Protein AF-A0A7Y1SYT2-F1 (afdb_monomer_lite)

pLDDT: mean 92.44, std 11.24, range [44.97, 98.44]

Radius of gyration: 17.8 Å; chains: 1; bounding box: 46×27×40 Å

Secondary structure (DSSP, 8-state):
-HHHHT--S-----TTSPP--S------HHHHHTT----S-HHHHHHHHHHHHHHHHHHHH--

Structure (mmCIF, N/CA/C/O backbone):
data_AF-A0A7Y1SYT2-F1
#
_entry.id   AF-A0A7Y1SYT2-F1
#
loop_
_atom_site.group_PDB
_atom_site.id
_atom_site.type_symbol
_atom_site.label_atom_id
_atom_site.label_alt_id
_atom_site.label_comp_id
_atom_site.label_asym_id
_atom_site.label_entity_id
_atom_site.label_seq_id
_atom_site.pdbx_PDB_ins_code
_atom_site.Cartn_x
_atom_site.Cartn_y
_atom_site.Cartn_z
_atom_site.occupancy
_atom_site.B_iso_or_equiv
_atom_site.auth_seq_id
_atom_site.auth_comp_id
_atom_site.auth_asym_id
_atom_site.auth_atom_id
_atom_site.pdbx_PDB_model_num
ATOM 1 N N . ILE A 1 1 ? 2.411 2.259 -8.208 1.00 90.69 1 ILE A N 1
ATOM 2 C CA . ILE A 1 1 ? 3.723 1.548 -8.218 1.00 90.69 1 ILE A CA 1
ATOM 3 C C . ILE A 1 1 ? 4.636 1.966 -9.369 1.00 90.69 1 ILE A C 1
ATOM 5 O O . ILE A 1 1 ? 5.708 2.446 -9.044 1.00 90.69 1 ILE A O 1
ATOM 9 N N . LYS A 1 2 ? 4.276 1.819 -10.663 1.00 94.62 2 LYS A N 1
ATOM 10 C CA . LYS A 1 2 ? 5.186 2.152 -11.793 1.00 94.62 2 LYS A CA 1
ATOM 11 C C . LYS A 1 2 ? 5.892 3.499 -11.633 1.00 94.62 2 LYS A C 1
ATOM 13 O O . LYS A 1 2 ? 7.108 3.562 -11.725 1.00 94.62 2 LYS A O 1
ATOM 18 N N . GLU A 1 3 ? 5.106 4.533 -11.350 1.00 94.06 3 GLU A N 1
ATOM 19 C CA . GLU A 1 3 ? 5.584 5.894 -11.114 1.00 94.06 3 GLU A CA 1
ATOM 20 C C . GLU A 1 3 ? 6.548 5.974 -9.925 1.00 94.06 3 GLU A C 1
ATOM 22 O O . GLU A 1 3 ? 7.630 6.529 -10.055 1.00 94.06 3 GLU A O 1
ATOM 27 N N . ILE A 1 4 ? 6.203 5.334 -8.801 1.00 94.44 4 ILE A N 1
ATOM 28 C CA . ILE A 1 4 ? 7.020 5.312 -7.576 1.00 94.44 4 ILE A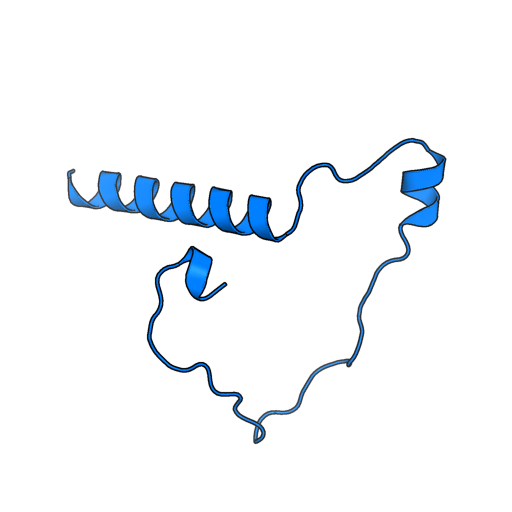 CA 1
ATOM 29 C C . ILE A 1 4 ? 8.422 4.743 -7.839 1.00 94.44 4 ILE A C 1
ATOM 31 O O . ILE A 1 4 ? 9.392 5.240 -7.278 1.00 94.44 4 ILE A O 1
ATOM 35 N N . ILE A 1 5 ? 8.532 3.717 -8.687 1.00 93.88 5 ILE A N 1
ATOM 36 C CA . ILE A 1 5 ? 9.810 3.049 -8.978 1.00 93.88 5 ILE A CA 1
ATOM 37 C C . ILE A 1 5 ? 10.478 3.522 -10.279 1.00 93.88 5 ILE A C 1
ATOM 39 O O . ILE A 1 5 ? 11.540 3.018 -10.629 1.00 93.88 5 ILE A O 1
ATOM 43 N N . GLY A 1 6 ? 9.865 4.451 -11.022 1.00 93.94 6 GLY A N 1
ATOM 44 C CA . GLY A 1 6 ? 10.371 4.919 -12.319 1.00 93.94 6 GLY A CA 1
ATOM 45 C C . GLY A 1 6 ? 10.311 3.881 -13.453 1.00 93.94 6 GLY A C 1
ATOM 46 O O . GLY A 1 6 ? 11.052 3.987 -14.426 1.00 93.94 6 GLY A O 1
ATOM 47 N N . TYR A 1 7 ? 9.449 2.862 -13.356 1.00 95.88 7 TYR A N 1
ATOM 48 C CA . TYR A 1 7 ? 9.358 1.799 -14.364 1.00 95.88 7 TYR A CA 1
ATOM 49 C C . TYR A 1 7 ? 8.515 2.223 -15.573 1.00 95.88 7 TYR A C 1
ATOM 51 O O . TYR A 1 7 ? 7.309 2.464 -15.459 1.00 95.88 7 TYR A O 1
ATOM 59 N N . THR A 1 8 ? 9.128 2.243 -16.757 1.00 97.62 8 THR A N 1
ATOM 60 C CA . THR A 1 8 ? 8.493 2.684 -18.012 1.00 97.62 8 THR A CA 1
ATOM 61 C C . THR A 1 8 ? 7.858 1.549 -18.826 1.00 97.62 8 THR A C 1
ATOM 63 O O . THR A 1 8 ? 6.989 1.815 -19.654 1.00 97.62 8 THR A O 1
ATOM 66 N N . GLY A 1 9 ? 8.206 0.284 -18.559 1.00 96.56 9 GLY A N 1
ATOM 67 C CA . GLY A 1 9 ? 7.691 -0.887 -19.287 1.00 96.56 9 GLY A CA 1
ATOM 68 C C . GLY A 1 9 ? 6.224 -1.240 -18.992 1.00 96.56 9 GLY A C 1
ATOM 69 O O . GLY A 1 9 ? 5.503 -0.498 -18.328 1.00 96.56 9 GLY A O 1
ATOM 70 N N . ARG A 1 10 ? 5.728 -2.384 -19.481 1.00 96.62 10 ARG A N 1
ATOM 71 C CA . ARG A 1 10 ? 4.316 -2.792 -19.322 1.00 96.62 10 ARG A CA 1
ATOM 72 C C . ARG A 1 10 ? 4.173 -3.918 -18.297 1.00 96.62 10 ARG A C 1
ATOM 74 O O . ARG A 1 10 ? 4.854 -4.929 -18.399 1.00 96.62 10 ARG A O 1
ATOM 81 N N . PHE A 1 11 ? 3.239 -3.772 -17.356 1.00 94.88 11 PHE A N 1
ATOM 82 C CA . PHE A 1 11 ? 2.803 -4.893 -16.522 1.00 94.88 11 PHE A CA 1
ATOM 83 C C . PHE A 1 11 ? 1.821 -5.769 -17.294 1.00 94.88 11 PHE A C 1
ATOM 85 O O . PHE A 1 11 ? 0.924 -5.259 -17.964 1.00 94.88 11 PHE A O 1
ATOM 92 N N . THR A 1 12 ? 2.001 -7.082 -17.202 1.00 96.19 12 THR A N 1
ATOM 93 C CA . THR A 1 12 ? 1.123 -8.067 -17.833 1.00 96.19 12 THR A CA 1
ATOM 94 C C . THR A 1 12 ? 0.656 -9.058 -16.780 1.00 96.19 12 THR A C 1
ATOM 96 O O . THR A 1 12 ? 1.418 -9.436 -15.891 1.00 96.19 12 THR A O 1
ATOM 99 N N . TYR A 1 13 ? -0.614 -9.445 -16.862 1.00 95.38 13 TYR A N 1
ATOM 100 C CA . TYR A 1 13 ? -1.189 -10.479 -16.013 1.00 95.38 13 TYR A CA 1
ATOM 101 C C . TYR A 1 13 ? -1.164 -11.799 -16.773 1.00 95.38 13 TYR A C 1
ATOM 103 O O . TYR A 1 13 ? -1.607 -11.866 -17.919 1.00 95.38 13 TYR A O 1
ATOM 111 N N . ASN A 1 14 ? -0.650 -12.849 -16.137 1.00 96.88 14 ASN A N 1
ATOM 112 C CA . ASN A 1 14 ? -0.708 -14.191 -16.694 1.00 96.88 14 ASN A CA 1
ATOM 113 C C . ASN A 1 14 ? -1.995 -14.889 -16.235 1.00 96.88 14 ASN A C 1
ATOM 115 O O . ASN A 1 14 ? -2.021 -15.511 -15.176 1.00 96.88 14 ASN A O 1
ATOM 119 N N . THR A 1 15 ? -3.036 -14.821 -17.062 1.00 96.38 15 THR A N 1
ATOM 120 C CA . THR A 1 15 ? -4.364 -15.390 -16.778 1.00 96.38 15 THR A CA 1
ATOM 121 C C . THR A 1 15 ? -4.425 -16.918 -16.859 1.00 96.38 15 THR A C 1
ATOM 123 O O . THR A 1 15 ? -5.451 -17.506 -16.537 1.00 96.38 15 THR A O 1
ATOM 126 N N . THR A 1 16 ? -3.338 -17.592 -17.259 1.00 97.69 16 THR A N 1
ATOM 127 C CA . THR A 1 16 ? -3.257 -19.067 -17.215 1.00 97.69 16 THR A CA 1
ATOM 128 C C . THR A 1 16 ? -3.066 -19.605 -15.796 1.00 97.69 16 THR A C 1
ATOM 130 O O . THR A 1 16 ? -3.148 -20.813 -15.574 1.00 97.69 16 THR A O 1
ATOM 133 N N . LYS A 1 17 ? -2.755 -18.729 -14.834 1.00 96.56 17 LYS A N 1
ATOM 134 C CA . LYS A 1 17 ? -2.555 -19.084 -13.430 1.00 96.56 17 LYS A CA 1
ATOM 135 C C . LYS A 1 17 ? -3.824 -18.771 -12.638 1.00 96.56 17 LYS A C 1
ATOM 137 O O . LYS A 1 17 ? -4.432 -17.734 -12.889 1.00 96.56 17 LYS A O 1
ATOM 142 N N . PRO A 1 18 ? -4.235 -19.655 -11.712 1.00 95.69 18 PRO A N 1
ATOM 143 C CA . PRO A 1 18 ? -5.432 -19.424 -10.923 1.00 95.69 18 PRO A CA 1
ATOM 144 C C . PRO A 1 18 ? -5.219 -18.246 -9.973 1.00 95.69 18 PRO A C 1
ATOM 146 O O . PRO A 1 18 ? -4.173 -18.140 -9.326 1.00 95.69 18 PRO A O 1
ATOM 149 N N . ASP A 1 19 ? -6.237 -17.403 -9.858 1.00 96.12 19 ASP A N 1
ATOM 150 C CA . ASP A 1 19 ? -6.303 -16.396 -8.810 1.00 96.12 19 ASP A CA 1
ATOM 151 C C . ASP A 1 19 ? -6.687 -17.037 -7.469 1.00 96.12 19 ASP A C 1
ATOM 153 O O . ASP A 1 19 ? -7.350 -18.075 -7.400 1.00 96.12 19 ASP A O 1
ATOM 157 N N . GLY A 1 20 ? -6.261 -16.404 -6.376 1.00 94.69 20 GLY A N 1
ATOM 158 C CA . GLY A 1 20 ? -6.717 -16.751 -5.033 1.00 94.69 20 GLY A CA 1
ATOM 159 C C . GLY A 1 20 ? -8.118 -16.206 -4.734 1.00 94.69 20 GLY A C 1
ATOM 160 O O . GLY A 1 20 ? -8.885 -15.828 -5.616 1.00 94.69 20 GLY A O 1
ATOM 161 N N . THR A 1 21 ? -8.465 -16.113 -3.450 1.00 94.75 21 THR A N 1
ATOM 162 C CA . THR A 1 21 ? -9.716 -15.468 -3.026 1.00 94.75 21 THR A CA 1
ATOM 163 C C . THR A 1 21 ? -9.765 -14.005 -3.486 1.00 94.75 21 THR A C 1
ATOM 165 O O . THR A 1 21 ? -8.879 -13.225 -3.145 1.00 94.75 21 THR A O 1
ATOM 168 N N . LEU A 1 22 ? -10.845 -13.617 -4.177 1.00 93.75 22 LEU A N 1
ATOM 169 C CA . LEU A 1 22 ? -11.022 -12.282 -4.774 1.00 93.75 22 LEU A CA 1
ATOM 170 C C . LEU A 1 22 ? -10.873 -11.119 -3.782 1.00 93.75 22 LEU A C 1
ATOM 172 O O . LEU A 1 22 ? -10.423 -10.036 -4.148 1.00 93.75 22 LEU A O 1
ATOM 176 N N . ARG A 1 23 ? -11.277 -11.318 -2.522 1.00 96.62 23 ARG A N 1
ATOM 177 C CA . ARG A 1 23 ? -11.220 -10.279 -1.492 1.00 96.62 23 ARG A CA 1
ATOM 178 C C . ARG A 1 23 ? -10.850 -10.871 -0.145 1.00 96.62 23 ARG A C 1
ATOM 180 O O . ARG A 1 23 ? -11.564 -11.713 0.392 1.00 96.62 23 ARG A O 1
ATOM 187 N N . LYS A 1 24 ? -9.764 -10.361 0.429 1.00 95.06 24 LYS A N 1
ATOM 188 C CA . LYS A 1 24 ? -9.308 -10.700 1.777 1.00 95.06 24 LYS A CA 1
ATOM 189 C C . LYS A 1 24 ? -8.990 -9.414 2.534 1.00 95.06 24 LYS A C 1
ATOM 191 O O . LYS A 1 24 ? -7.870 -8.922 2.484 1.00 95.06 24 LYS A O 1
ATOM 196 N N . LEU A 1 25 ? -10.005 -8.844 3.182 1.00 96.38 25 LEU A N 1
ATOM 197 C CA . LEU A 1 25 ? -9.891 -7.617 3.973 1.00 96.38 25 LEU A CA 1
ATOM 198 C C . LEU A 1 25 ? -10.298 -7.886 5.420 1.00 96.38 25 LEU A C 1
ATOM 200 O O . LEU A 1 25 ? -11.273 -8.593 5.669 1.00 96.38 25 LEU A O 1
ATOM 204 N N . THR A 1 26 ? -9.578 -7.278 6.357 1.00 96.44 26 THR A N 1
ATOM 205 C CA . THR A 1 26 ? -9.890 -7.342 7.788 1.00 96.44 26 THR A CA 1
ATOM 206 C C . THR A 1 26 ? -10.752 -6.148 8.183 1.00 96.44 26 THR A C 1
ATOM 208 O O . THR A 1 26 ? -10.463 -5.016 7.799 1.00 96.44 26 THR A O 1
ATOM 211 N N . ASN A 1 27 ? -11.800 -6.386 8.973 1.00 97.38 27 ASN A N 1
ATOM 212 C CA . ASN A 1 27 ? -12.580 -5.308 9.573 1.00 97.38 27 ASN A CA 1
ATOM 213 C C . ASN A 1 27 ? -11.764 -4.636 10.694 1.00 97.38 27 ASN A C 1
ATOM 215 O O . ASN A 1 27 ? -11.362 -5.297 11.650 1.00 97.38 27 ASN A O 1
ATOM 219 N N . VAL A 1 28 ? -11.541 -3.324 10.579 1.00 97.25 28 VAL A N 1
ATOM 220 C CA . VAL A 1 28 ? -10.753 -2.525 11.533 1.00 97.25 28 VAL A CA 1
ATOM 221 C C . VAL A 1 28 ? -11.599 -1.659 12.473 1.00 97.25 28 VAL A C 1
ATOM 223 O O . VAL A 1 28 ? -11.038 -0.927 13.284 1.00 97.25 28 VAL A O 1
ATOM 226 N N . SER A 1 29 ? -12.933 -1.764 12.440 1.00 98.06 29 SER A N 1
ATOM 227 C CA . SER A 1 29 ? -13.843 -0.913 13.223 1.00 98.06 29 SER A CA 1
ATOM 228 C C . SER A 1 29 ? -13.541 -0.919 14.721 1.00 98.06 29 SER A C 1
ATOM 230 O O . SER A 1 29 ? -13.658 0.119 15.360 1.00 98.06 29 SER A O 1
ATOM 232 N N . LYS A 1 30 ? -13.103 -2.054 15.287 1.00 98.06 30 LYS A N 1
ATOM 233 C CA . LYS A 1 30 ? -12.716 -2.133 16.705 1.00 98.06 30 LYS A CA 1
ATOM 234 C C . LYS A 1 30 ? -11.488 -1.275 17.022 1.00 98.06 30 LYS A C 1
ATOM 236 O O . LYS A 1 30 ? -11.475 -0.614 18.049 1.00 98.06 30 LYS A O 1
ATOM 241 N N . LEU A 1 31 ? -10.474 -1.280 16.154 1.00 98.25 31 LEU A N 1
ATOM 242 C CA . LEU A 1 31 ? -9.272 -0.459 16.339 1.00 98.25 31 LEU A CA 1
ATOM 243 C C . LEU A 1 31 ? -9.617 1.027 16.224 1.00 98.25 31 LEU A C 1
ATOM 245 O O . LEU A 1 31 ? -9.236 1.811 17.088 1.00 98.25 31 LEU A O 1
ATOM 249 N N . THR A 1 32 ? -10.417 1.387 15.220 1.00 97.94 32 THR A N 1
ATOM 250 C CA . THR A 1 32 ? -10.892 2.762 15.025 1.00 97.94 32 THR A CA 1
ATOM 251 C C . THR A 1 32 ? -11.736 3.254 16.200 1.00 97.94 32 THR A C 1
ATOM 253 O O . THR A 1 32 ? -11.539 4.373 16.660 1.00 97.94 32 THR A O 1
ATOM 256 N N . ALA A 1 33 ? -12.624 2.417 16.745 1.00 98.38 33 ALA A N 1
ATOM 257 C CA . ALA A 1 33 ? -13.427 2.756 17.923 1.00 98.38 33 ALA A CA 1
ATOM 258 C C . ALA A 1 33 ? -12.581 2.971 19.191 1.00 98.38 33 ALA A C 1
ATOM 260 O O . ALA A 1 33 ? -12.980 3.725 20.071 1.00 98.38 33 ALA A O 1
ATOM 261 N N . LEU A 1 34 ? -11.409 2.336 19.275 1.00 98.44 34 LEU A N 1
ATOM 262 C CA . LEU A 1 34 ? -10.431 2.546 20.347 1.00 98.44 34 LEU A CA 1
ATOM 263 C C . LEU A 1 34 ? -9.527 3.770 20.104 1.00 98.44 34 LEU A C 1
ATOM 265 O O . LEU A 1 34 ? -8.585 3.989 20.860 1.00 98.44 34 LEU A O 1
ATOM 269 N N . GLY A 1 35 ? -9.795 4.560 19.060 1.00 98.19 35 GLY A N 1
ATOM 270 C CA . GLY A 1 35 ? -9.040 5.766 18.721 1.00 98.19 35 GLY A CA 1
ATOM 271 C C . GLY A 1 35 ? -7.774 5.515 17.901 1.00 98.19 35 GLY A C 1
ATOM 272 O O . GLY A 1 35 ? -7.032 6.456 17.638 1.00 98.19 35 GLY A O 1
ATOM 273 N N . TRP A 1 36 ? -7.510 4.276 17.475 1.00 98.00 36 TRP A N 1
ATOM 274 C CA . TRP A 1 36 ? -6.366 3.979 16.618 1.00 98.00 36 TRP A CA 1
ATOM 275 C C . TRP A 1 36 ? -6.707 4.187 15.139 1.00 98.00 36 TRP A C 1
ATOM 277 O O . TRP A 1 36 ? -7.708 3.669 14.635 1.00 98.00 36 TRP A O 1
ATOM 287 N N . GLN A 1 37 ? -5.829 4.880 14.418 1.00 97.19 37 GLN A N 1
ATOM 288 C CA . GLN A 1 37 ? -5.939 5.089 12.979 1.00 97.19 37 GLN A CA 1
ATOM 289 C C . GLN A 1 37 ? -4.576 4.894 12.311 1.00 97.19 37 GLN A C 1
ATOM 291 O O . GLN A 1 37 ? -3.552 5.327 12.826 1.00 97.19 37 GLN A O 1
ATOM 296 N N . ALA A 1 38 ? -4.563 4.239 11.148 1.00 96.75 38 ALA A N 1
ATOM 297 C CA . ALA A 1 38 ? -3.355 4.132 10.342 1.00 96.75 38 ALA A CA 1
ATOM 298 C C . ALA A 1 38 ? -2.997 5.505 9.752 1.00 96.75 38 ALA A C 1
ATOM 300 O O . ALA A 1 38 ? -3.798 6.097 9.031 1.00 96.75 38 ALA A O 1
ATOM 301 N N . GLU A 1 39 ? -1.790 5.983 10.042 1.00 97.12 39 GLU A N 1
ATOM 302 C CA . GLU A 1 39 ? -1.304 7.289 9.574 1.00 97.12 39 GLU A CA 1
ATOM 303 C C . GLU A 1 39 ? -0.641 7.203 8.193 1.00 97.12 39 GLU A C 1
ATOM 305 O O . GLU A 1 39 ? -0.737 8.119 7.379 1.00 97.12 39 GLU A O 1
ATOM 310 N N . THR A 1 40 ? 0.010 6.076 7.905 1.00 97.25 40 THR A N 1
ATOM 311 C CA . THR A 1 40 ? 0.748 5.866 6.658 1.00 97.25 40 THR A CA 1
ATOM 312 C C . THR A 1 40 ? -0.167 5.305 5.576 1.00 97.25 40 THR A C 1
ATOM 314 O O . THR A 1 40 ? -0.676 4.187 5.685 1.00 97.25 40 THR A O 1
ATOM 317 N N . THR A 1 41 ? -0.328 6.051 4.486 1.00 97.06 41 THR A N 1
ATOM 318 C CA . THR A 1 41 ? -1.013 5.564 3.279 1.00 97.06 41 THR A CA 1
ATOM 319 C C . THR A 1 41 ? -0.164 4.539 2.525 1.00 97.06 41 THR A C 1
ATOM 321 O O . THR A 1 41 ? 1.060 4.484 2.669 1.00 97.06 41 THR A O 1
ATOM 324 N N . LEU A 1 42 ? -0.801 3.747 1.658 1.00 95.50 42 LEU A N 1
ATOM 325 C CA . LEU A 1 42 ? -0.100 2.756 0.840 1.00 95.50 42 LEU A CA 1
ATOM 326 C C . LEU A 1 42 ? 1.006 3.394 -0.019 1.00 95.50 42 LEU A C 1
ATOM 328 O O . LEU A 1 42 ? 2.127 2.892 -0.046 1.00 95.50 42 LEU A O 1
ATOM 332 N N . ASP A 1 43 ? 0.724 4.522 -0.675 1.00 95.75 43 ASP A N 1
ATOM 333 C CA . ASP A 1 43 ? 1.703 5.203 -1.526 1.00 95.75 43 ASP A CA 1
ATOM 334 C C . ASP A 1 43 ? 2.893 5.750 -0.733 1.00 95.75 43 ASP A C 1
ATOM 336 O O . ASP A 1 43 ? 4.036 5.609 -1.173 1.00 95.75 43 ASP A O 1
ATOM 340 N N . GLN A 1 44 ? 2.651 6.338 0.446 1.00 96.94 44 GLN A N 1
ATOM 341 C CA . GLN A 1 44 ? 3.722 6.799 1.337 1.00 96.94 44 GLN A CA 1
ATOM 342 C C . GLN A 1 44 ? 4.593 5.631 1.802 1.00 96.94 44 GLN A C 1
ATOM 344 O O . GLN A 1 44 ? 5.819 5.709 1.715 1.00 96.94 44 GLN A O 1
ATOM 349 N N . GLY A 1 45 ? 3.966 4.534 2.236 1.00 97.06 45 GLY A N 1
ATOM 350 C CA . GLY A 1 45 ? 4.671 3.340 2.697 1.00 97.06 45 GLY A CA 1
ATOM 351 C C . GLY A 1 45 ? 5.538 2.711 1.605 1.00 97.06 45 GLY A C 1
ATOM 352 O O . GLY A 1 45 ? 6.712 2.427 1.841 1.00 97.06 45 GLY A O 1
ATOM 353 N N . ILE A 1 46 ? 5.001 2.555 0.389 1.00 97.06 46 ILE A N 1
ATOM 354 C CA . ILE A 1 46 ? 5.754 2.004 -0.749 1.00 97.06 46 ILE A CA 1
ATOM 355 C C . ILE A 1 46 ? 6.931 2.918 -1.117 1.00 97.06 46 ILE A C 1
ATOM 357 O O . ILE A 1 46 ? 8.035 2.415 -1.326 1.00 97.06 46 ILE A O 1
ATOM 361 N N . LYS A 1 47 ? 6.728 4.243 -1.176 1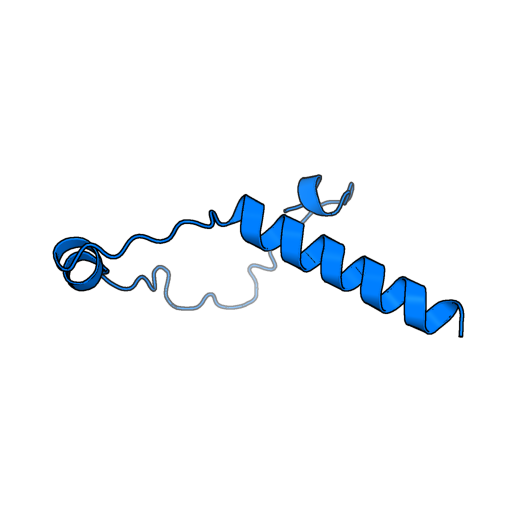.00 97.06 47 LYS A N 1
ATOM 362 C CA . LYS A 1 47 ? 7.800 5.214 -1.473 1.00 97.06 47 LYS A CA 1
ATOM 363 C C . LYS A 1 47 ? 8.93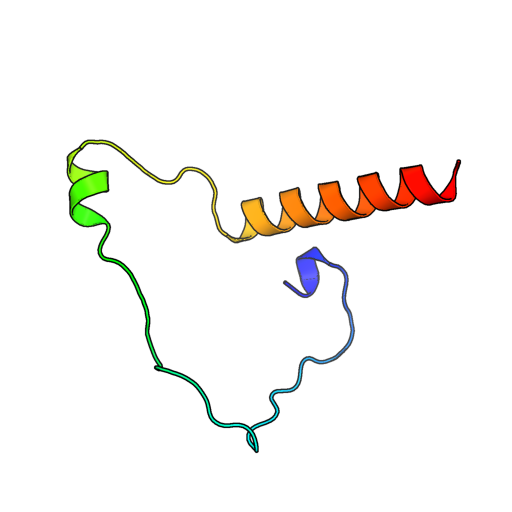3 5.133 -0.449 1.00 97.06 47 LYS A C 1
ATOM 365 O O . LYS A 1 47 ? 10.091 4.997 -0.837 1.00 97.06 47 LYS A O 1
ATOM 370 N N . ALA A 1 48 ? 8.597 5.169 0.841 1.00 96.62 48 ALA A N 1
ATOM 371 C CA . ALA A 1 48 ? 9.576 5.108 1.923 1.00 96.62 48 ALA A CA 1
ATOM 372 C C . ALA A 1 48 ? 10.383 3.800 1.889 1.00 96.62 48 ALA A C 1
ATOM 374 O O . ALA A 1 48 ? 11.612 3.827 1.965 1.00 96.62 48 ALA A O 1
ATOM 375 N N . LEU A 1 49 ? 9.704 2.664 1.702 1.00 96.69 49 LEU A N 1
ATOM 376 C CA . LEU A 1 49 ? 10.356 1.358 1.617 1.00 96.69 49 LEU A CA 1
ATOM 377 C C . LEU A 1 49 ? 11.271 1.249 0.391 1.00 96.69 49 LEU A C 1
ATOM 379 O O . LEU A 1 49 ? 12.388 0.742 0.497 1.00 96.69 49 LEU A O 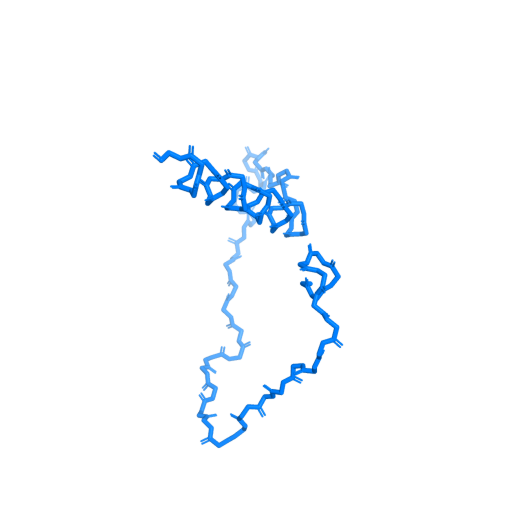1
ATOM 383 N N . TYR A 1 50 ? 10.815 1.733 -0.767 1.00 96.06 50 TYR A N 1
ATOM 384 C CA . TYR A 1 50 ? 11.610 1.715 -1.991 1.00 96.06 50 TYR A CA 1
ATOM 385 C C . TYR A 1 50 ? 12.873 2.575 -1.862 1.00 96.06 50 TYR A C 1
ATOM 387 O O . TYR A 1 50 ? 13.963 2.112 -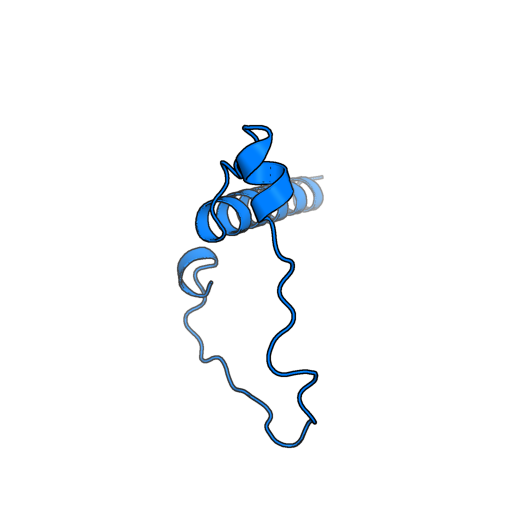2.201 1.00 96.06 50 TYR A O 1
ATOM 395 N N . HIS A 1 51 ? 12.753 3.787 -1.310 1.00 95.12 51 HIS A N 1
ATOM 396 C CA . HIS A 1 51 ? 13.905 4.651 -1.041 1.00 95.12 51 HIS A CA 1
ATOM 397 C C . HIS A 1 51 ? 14.913 3.977 -0.111 1.00 95.12 51 HIS A C 1
ATOM 399 O O . HIS A 1 51 ? 16.089 3.874 -0.463 1.00 95.12 51 HIS A O 1
ATOM 405 N N . TRP A 1 52 ? 14.445 3.441 1.022 1.00 96.31 52 TRP A N 1
ATOM 406 C CA . TRP A 1 52 ? 15.299 2.709 1.958 1.00 96.31 52 TRP A CA 1
ATOM 407 C C . TRP A 1 52 ? 16.044 1.554 1.275 1.00 96.31 52 TRP A C 1
ATOM 409 O O . TRP A 1 52 ? 17.250 1.387 1.471 1.00 96.31 52 TRP A O 1
ATOM 419 N N . TYR A 1 53 ? 15.352 0.776 0.436 1.00 95.31 53 TYR A N 1
ATOM 420 C CA . TYR A 1 53 ? 15.953 -0.350 -0.275 1.00 95.31 53 TYR A CA 1
ATOM 421 C C . TYR A 1 53 ? 17.084 0.114 -1.201 1.00 95.31 53 TYR A C 1
ATOM 423 O O . TYR A 1 53 ? 18.191 -0.422 -1.138 1.00 95.31 53 TYR A O 1
ATOM 431 N N . ILE A 1 54 ? 16.853 1.136 -2.025 1.00 94.25 54 ILE A N 1
ATOM 432 C CA . ILE A 1 54 ? 17.871 1.646 -2.954 1.00 94.25 54 ILE A CA 1
ATOM 433 C C . ILE A 1 54 ? 19.068 2.246 -2.206 1.00 94.25 54 ILE A C 1
ATOM 435 O O . ILE A 1 54 ? 20.214 2.010 -2.593 1.00 94.25 54 ILE A O 1
ATOM 439 N N . GLU A 1 55 ? 18.836 2.989 -1.125 1.00 94.38 55 GLU A N 1
ATOM 440 C CA . GLU A 1 55 ? 19.914 3.545 -0.298 1.00 94.38 55 GLU A CA 1
ATOM 441 C C . GLU A 1 55 ? 20.774 2.460 0.347 1.00 94.38 55 GLU A C 1
ATOM 443 O O . GLU A 1 55 ? 22.003 2.577 0.363 1.00 94.38 55 GLU A O 1
ATOM 448 N N . LYS A 1 56 ? 20.148 1.390 0.850 1.00 91.94 56 LYS A N 1
ATOM 449 C CA . LYS A 1 56 ? 20.872 0.253 1.419 1.00 91.94 56 LYS A CA 1
ATOM 450 C C . LYS A 1 56 ? 21.761 -0.423 0.372 1.00 91.94 56 LYS A C 1
ATOM 452 O O . LY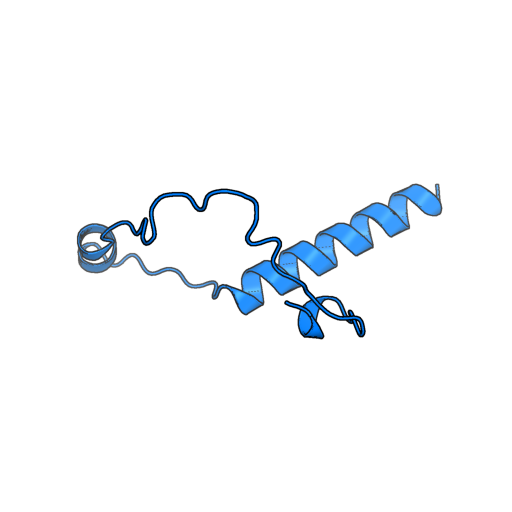S A 1 56 ? 22.943 -0.623 0.634 1.00 91.94 56 LYS A O 1
ATOM 457 N N . ASN A 1 57 ? 21.233 -0.695 -0.821 1.00 82.75 57 ASN A N 1
ATOM 458 C CA . ASN A 1 57 ? 21.995 -1.348 -1.892 1.00 82.75 57 ASN A CA 1
ATOM 459 C C . ASN A 1 57 ? 23.129 -0.460 -2.441 1.00 82.75 57 ASN A C 1
ATOM 461 O O . ASN A 1 57 ? 24.203 -0.961 -2.754 1.00 82.75 57 ASN A O 1
ATOM 465 N N . LYS A 1 58 ? 22.956 0.869 -2.497 1.00 75.94 58 LYS A N 1
ATOM 466 C CA . LYS A 1 58 ? 24.050 1.791 -2.867 1.00 75.94 58 LYS A CA 1
ATOM 467 C C . LYS A 1 58 ? 25.237 1.713 -1.899 1.00 75.94 58 LYS A C 1
ATOM 469 O O . LYS A 1 58 ? 26.378 1.831 -2.331 1.00 75.94 58 LYS A O 1
ATOM 474 N N . LYS A 1 59 ? 24.982 1.509 -0.603 1.00 64.44 59 LYS A N 1
ATOM 475 C CA . LYS A 1 59 ? 26.034 1.387 0.423 1.00 64.44 59 LYS A CA 1
ATOM 476 C C . LYS A 1 59 ? 26.787 0.055 0.368 1.00 64.44 59 LYS A C 1
ATOM 478 O O . LYS A 1 59 ? 27.919 0.006 0.835 1.00 64.44 59 LYS A O 1
ATOM 483 N N . GLU A 1 60 ? 26.182 -0.997 -0.181 1.00 59.72 60 GLU A N 1
ATOM 484 C CA . GLU A 1 60 ? 26.831 -2.305 -0.359 1.00 59.72 60 GLU A CA 1
ATOM 485 C C . GLU A 1 60 ? 27.738 -2.351 -1.597 1.00 59.72 60 GLU A C 1
ATOM 487 O O . GLU A 1 60 ? 28.715 -3.083 -1.589 1.00 59.72 60 GLU A O 1
ATOM 492 N N . VAL A 1 61 ? 27.468 -1.538 -2.625 1.00 57.94 61 VAL A N 1
ATOM 493 C CA . VAL A 1 61 ? 28.279 -1.483 -3.860 1.00 57.94 61 VAL A CA 1
ATOM 494 C C . VAL A 1 61 ? 29.507 -0.562 -3.736 1.00 57.94 61 VAL A C 1
ATOM 496 O O . VAL A 1 61 ? 30.447 -0.684 -4.512 1.00 57.94 61 VAL A O 1
ATOM 499 N N . ILE A 1 62 ? 29.504 0.377 -2.782 1.00 55.06 62 ILE A N 1
ATOM 500 C CA . ILE A 1 62 ? 30.599 1.350 -2.560 1.00 55.06 62 ILE A CA 1
ATOM 501 C C . ILE A 1 62 ? 31.557 0.891 -1.431 1.00 55.06 62 ILE A C 1
ATOM 503 O O . ILE A 1 62 ? 32.526 1.579 -1.115 1.00 55.06 62 ILE A O 1
ATOM 507 N N . LYS A 1 63 ? 31.307 -0.273 -0.823 1.00 44.97 63 LYS A N 1
ATOM 508 C CA . LYS A 1 63 ? 32.253 -0.967 0.065 1.00 44.97 63 LYS A CA 1
ATOM 509 C C . LYS A 1 63 ? 33.053 -1.998 -0.714 1.00 44.97 63 LYS A C 1
ATOM 511 O O . LYS A 1 63 ? 34.231 -2.180 -0.342 1.00 44.97 63 LYS A O 1
#

Foldseek 3Di:
DCVLQVPPDDDDDDPVDDDDPPDDDDDCVVVVVVVDDDPDDPSNVVNVVNVVVVVVVVVVVVD

Sequence (63 aa):
IKEIIGYTGRFTYNTTKPDGTLRKLTNVSKLTALGWQAETTLDQGIKALYHWYIEKNKKEVIK